Protein AF-A0A7H4P0Y0-F1 (afdb_monomer_lite)

Radius of gyration: 18.83 Å; chains: 1; bounding box: 55×32×46 Å

pLDDT: mean 75.59, std 12.34, range [47.34, 91.88]

Secondary structure (DSSP, 8-state):
-HHHH-TT--------GGGGGG-HHHHHHHHHHHHHHHHHHHHSTT----TTTTHHHHHHHHHHHHHHTTT-HHHHHHHHHHHHHHHHHHHHHHHHHHHHHHHHTT---SS--------SHHHHHHHHHHHH--

Organism: NCBI:txid2058152

Sequence (134 aa):
MQKQMGKDAELNIGMDCALALGDPATITVTVITIPLTMLCALILPGIMIFPIGVLMSIIYMTTMTVMASNGNVIRSIISTLLFSIVVMYLGGYVAPGATQFLHGAGVGLQGQGTDFVLTGPWEVLTYWLSTVFH

InterPro domains:
  IPR013853 Galactitol permease IIC component [PTHR37324] (2-133)

Structure (mmCIF, N/CA/C/O backbone):
data_AF-A0A7H4P0Y0-F1
#
_entry.id   AF-A0A7H4P0Y0-F1
#
loop_
_atom_site.group_PDB
_atom_site.id
_atom_site.type_symbol
_atom_site.label_atom_id
_atom_site.label_alt_id
_atom_site.label_comp_id
_atom_site.label_asym_id
_atom_site.label_entity_id
_atom_site.label_seq_id
_atom_site.pdbx_PDB_ins_code
_atom_site.Cartn_x
_atom_site.Cartn_y
_atom_site.Cartn_z
_atom_site.occupancy
_atom_site.B_iso_or_equiv
_atom_site.auth_seq_id
_atom_site.auth_comp_id
_atom_site.auth_asym_id
_atom_site.auth_atom_id
_atom_site.pdbx_PDB_model_num
ATOM 1 N N . MET A 1 1 ? -28.740 18.985 8.486 1.00 58.41 1 MET A N 1
ATOM 2 C CA . MET A 1 1 ? -29.201 17.702 7.909 1.00 58.41 1 MET A CA 1
ATOM 3 C C . MET A 1 1 ? -30.156 16.953 8.842 1.00 58.41 1 MET A C 1
ATOM 5 O O . MET A 1 1 ? -31.266 16.688 8.410 1.00 58.41 1 MET A O 1
ATOM 9 N N . GLN A 1 2 ? -29.851 16.755 10.135 1.00 55.78 2 GLN A N 1
ATOM 10 C CA . GLN A 1 2 ? -30.814 16.185 11.112 1.00 55.78 2 GLN A CA 1
ATOM 11 C C . GLN A 1 2 ? -32.172 16.914 11.181 1.00 55.78 2 GLN A C 1
ATOM 13 O O . GLN A 1 2 ? -33.213 16.286 11.333 1.00 55.78 2 GLN A O 1
ATOM 18 N N . LYS A 1 3 ? -32.187 18.241 10.995 1.00 62.12 3 LYS A N 1
ATOM 19 C CA . LYS A 1 3 ? -33.424 19.045 10.980 1.00 62.12 3 LYS A CA 1
ATOM 20 C C . LYS A 1 3 ? -34.356 18.744 9.788 1.00 62.12 3 LYS A C 1
ATOM 22 O O . LYS A 1 3 ? -35.509 19.145 9.832 1.00 62.12 3 LYS A O 1
ATOM 27 N N . GLN A 1 4 ? -33.859 18.077 8.740 1.00 70.50 4 GLN A N 1
ATOM 28 C CA . GLN A 1 4 ? -34.621 17.718 7.534 1.00 70.50 4 GLN A CA 1
ATOM 29 C C . GLN A 1 4 ? -34.962 16.219 7.444 1.00 70.50 4 GLN A C 1
ATOM 31 O O . GLN A 1 4 ? -35.894 15.876 6.730 1.00 70.50 4 GLN A O 1
ATOM 36 N N . MET A 1 5 ? -34.246 15.335 8.152 1.00 66.69 5 MET A N 1
ATOM 37 C CA . MET A 1 5 ? -34.380 13.872 8.001 1.00 66.69 5 MET A CA 1
ATOM 38 C C . MET A 1 5 ? -35.207 13.183 9.104 1.00 66.69 5 MET A C 1
ATOM 40 O O . MET A 1 5 ? -35.488 11.997 8.990 1.00 66.69 5 MET A O 1
ATOM 44 N N . GLY A 1 6 ? -35.659 13.915 10.131 1.00 66.12 6 GLY A N 1
ATOM 45 C CA . GLY A 1 6 ? -36.407 13.345 11.263 1.00 66.12 6 GLY A CA 1
ATOM 46 C C . GLY A 1 6 ? -35.486 12.801 12.364 1.00 66.12 6 GLY A C 1
ATOM 47 O O . GLY A 1 6 ? -34.325 12.490 12.115 1.00 66.12 6 GLY A O 1
ATOM 48 N N . LYS A 1 7 ? -35.982 12.750 13.609 1.00 65.25 7 LYS A N 1
ATOM 49 C CA . LYS A 1 7 ? -35.167 12.433 14.803 1.00 65.25 7 LYS A CA 1
ATOM 50 C C . LYS A 1 7 ? -34.659 10.984 14.852 1.00 65.25 7 LYS A C 1
ATOM 52 O O . LYS A 1 7 ? -33.665 10.749 15.527 1.00 65.25 7 LYS A O 1
ATOM 57 N N . ASP A 1 8 ? -35.289 10.077 14.106 1.00 73.19 8 ASP A N 1
ATOM 58 C CA . ASP A 1 8 ? -34.995 8.637 14.120 1.00 73.19 8 ASP A CA 1
ATOM 59 C C . ASP A 1 8 ? -34.266 8.145 12.853 1.00 73.19 8 ASP A C 1
ATOM 61 O O . ASP A 1 8 ? -34.144 6.944 12.631 1.00 73.19 8 ASP A O 1
ATOM 65 N N . ALA A 1 9 ? -33.795 9.050 11.986 1.00 71.06 9 ALA A N 1
ATOM 66 C CA . ALA A 1 9 ? -33.078 8.659 10.774 1.00 71.06 9 ALA A CA 1
ATOM 67 C C . ALA A 1 9 ? -31.595 8.372 11.064 1.00 71.06 9 ALA A C 1
ATOM 69 O O . ALA A 1 9 ? -30.835 9.277 11.420 1.00 71.06 9 ALA A O 1
ATOM 70 N N . GLU A 1 10 ? -31.172 7.124 10.850 1.00 69.94 10 GLU A N 1
ATOM 71 C CA . GLU A 1 10 ? -29.757 6.752 10.816 1.00 69.94 10 GLU A CA 1
ATOM 72 C C . GLU A 1 10 ? -29.091 7.355 9.573 1.00 69.94 10 GLU A C 1
ATOM 74 O O . GLU A 1 10 ? -29.413 7.023 8.430 1.00 69.94 10 GLU A O 1
ATOM 79 N N . LEU A 1 11 ? -28.172 8.294 9.800 1.00 71.56 11 LEU A N 1
ATOM 80 C CA . LEU A 1 11 ? -27.490 9.034 8.746 1.00 71.56 11 LEU A CA 1
ATOM 81 C C . LEU A 1 11 ? -26.092 8.457 8.513 1.00 71.56 11 LEU A C 1
ATOM 83 O O . LEU A 1 11 ? -25.142 8.821 9.201 1.00 71.56 11 LEU A O 1
ATOM 87 N N . ASN A 1 12 ? -25.968 7.611 7.493 1.00 78.88 12 ASN A N 1
ATOM 88 C CA . ASN A 1 12 ? -24.678 7.140 6.994 1.00 78.88 12 ASN A CA 1
ATOM 89 C C . ASN A 1 12 ? -24.222 8.043 5.842 1.00 78.88 12 ASN A C 1
ATOM 91 O O . ASN A 1 12 ? -24.770 7.985 4.742 1.00 78.88 12 ASN A O 1
ATOM 95 N N . ILE A 1 13 ? -23.237 8.906 6.101 1.00 79.31 13 ILE A N 1
ATOM 96 C CA . ILE A 1 13 ? -22.635 9.769 5.078 1.00 79.31 13 ILE A CA 1
ATOM 97 C C . ILE A 1 13 ? -21.428 9.038 4.499 1.00 7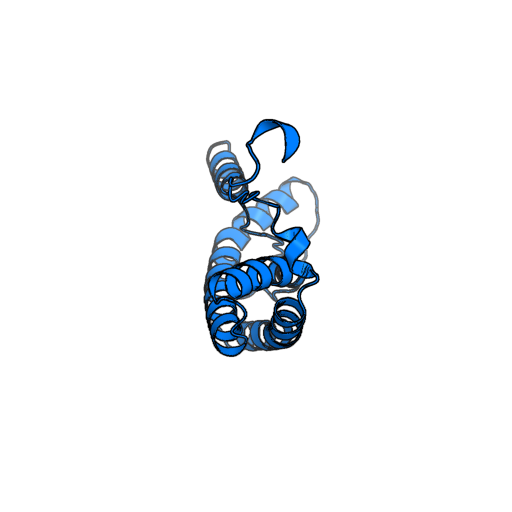9.31 13 ILE A C 1
ATOM 99 O O . ILE A 1 13 ? -20.461 8.775 5.211 1.00 79.31 13 ILE A O 1
ATOM 103 N N . GLY A 1 14 ? -21.476 8.730 3.203 1.00 77.38 14 GLY A N 1
ATOM 104 C CA . GLY A 1 14 ? -20.290 8.292 2.472 1.00 77.38 14 GLY A CA 1
ATOM 105 C C . GLY A 1 14 ? -19.280 9.436 2.418 1.00 77.38 14 GLY A C 1
ATOM 106 O O . GLY A 1 14 ? -19.563 10.479 1.833 1.00 77.38 14 GLY A O 1
ATOM 107 N N . MET A 1 15 ? -18.134 9.254 3.069 1.00 84.25 15 MET A N 1
ATOM 108 C CA . MET A 1 15 ? -17.055 10.238 3.161 1.00 84.25 15 MET A CA 1
ATOM 109 C C . MET A 1 15 ? -15.808 9.732 2.424 1.00 84.25 15 MET A C 1
ATOM 111 O O . MET A 1 15 ? -15.650 8.528 2.225 1.00 84.25 15 MET A O 1
ATOM 115 N N . ASP A 1 16 ? -14.931 10.655 2.017 1.00 86.25 16 ASP A N 1
ATOM 116 C CA . ASP A 1 16 ? -13.666 10.322 1.351 1.00 86.25 16 ASP A CA 1
ATOM 117 C C . ASP A 1 16 ? -12.744 9.495 2.267 1.00 86.25 16 ASP A C 1
ATOM 119 O O . ASP A 1 16 ? -12.684 9.720 3.482 1.00 86.25 16 ASP A O 1
ATOM 123 N N . CYS A 1 17 ? -12.009 8.542 1.688 1.00 79.69 17 CYS A N 1
ATOM 124 C CA . CYS A 1 17 ? -11.128 7.655 2.443 1.00 79.69 17 CYS A CA 1
ATOM 125 C C . CYS A 1 17 ? -9.960 8.396 3.112 1.00 79.69 17 CYS A C 1
ATOM 127 O O . CYS A 1 17 ? -9.442 7.909 4.115 1.00 79.69 17 CYS A O 1
ATOM 129 N N . ALA A 1 18 ? -9.601 9.599 2.651 1.00 82.06 18 ALA A N 1
ATOM 130 C CA . ALA A 1 18 ? -8.571 10.428 3.266 1.00 82.06 18 ALA A CA 1
ATOM 131 C C . ALA A 1 18 ? -8.859 10.757 4.741 1.00 82.06 18 ALA A C 1
ATOM 133 O O . ALA A 1 18 ? -7.941 11.017 5.512 1.00 82.06 18 ALA A O 1
ATOM 134 N N . LEU A 1 19 ? -10.118 10.701 5.177 1.00 85.19 19 LEU A N 1
ATOM 135 C CA . LEU A 1 19 ? -10.476 10.920 6.580 1.00 85.19 19 LEU A CA 1
ATOM 136 C C . LEU A 1 19 ? -10.068 9.757 7.490 1.00 85.19 19 LEU A C 1
ATOM 138 O O . LEU A 1 19 ? -9.791 9.966 8.668 1.00 85.19 19 LEU A O 1
ATOM 142 N N . ALA A 1 20 ? -9.985 8.544 6.944 1.00 83.88 20 ALA A N 1
ATOM 143 C CA . ALA A 1 20 ? -9.562 7.353 7.672 1.00 83.88 20 ALA A CA 1
ATOM 144 C C . ALA A 1 20 ? -8.027 7.197 7.736 1.00 83.88 20 ALA A C 1
ATOM 146 O O . ALA A 1 20 ? -7.535 6.313 8.440 1.00 83.88 20 ALA A O 1
ATOM 147 N N . LEU A 1 21 ? -7.261 8.082 7.079 1.00 86.06 21 LEU A N 1
ATOM 148 C CA . LEU A 1 21 ? -5.793 8.130 7.179 1.00 86.06 21 LEU A CA 1
ATOM 149 C C . LEU A 1 21 ? -5.306 8.390 8.609 1.00 86.06 21 LEU A C 1
ATOM 151 O O . LEU A 1 21 ? -4.230 7.934 8.985 1.00 86.06 21 LEU A O 1
ATOM 155 N N . GLY A 1 22 ? -6.088 9.132 9.399 1.00 84.56 22 GLY A N 1
ATOM 156 C CA . GLY A 1 22 ? -5.767 9.447 10.791 1.00 84.56 22 GLY A CA 1
ATOM 157 C C . GLY A 1 22 ? -6.077 8.321 11.780 1.00 84.56 22 GLY A C 1
ATOM 158 O O . GLY A 1 22 ? -5.751 8.454 12.959 1.00 84.56 22 GLY A O 1
ATOM 159 N N . ASP A 1 23 ? -6.715 7.233 11.336 1.00 88.62 23 ASP A N 1
ATOM 160 C CA . ASP A 1 23 ? -7.062 6.123 12.216 1.00 88.62 23 ASP A CA 1
ATOM 161 C C . ASP A 1 23 ? -5.796 5.391 12.720 1.00 88.62 23 ASP A C 1
ATOM 163 O O . ASP A 1 23 ? -4.926 5.028 11.917 1.00 88.62 23 ASP A O 1
ATOM 167 N N . PRO A 1 24 ? -5.665 5.131 14.036 1.00 88.81 24 PRO A N 1
ATOM 168 C CA . PRO A 1 24 ? -4.486 4.473 14.592 1.00 88.81 24 PRO A CA 1
ATOM 169 C C . PRO A 1 24 ? -4.197 3.093 13.992 1.00 88.81 24 PRO A C 1
ATOM 171 O O . PRO A 1 24 ? -3.024 2.730 13.847 1.00 88.81 24 PRO A O 1
ATOM 174 N N . ALA A 1 25 ? -5.226 2.317 13.624 1.00 88.94 25 ALA A N 1
ATOM 175 C CA . ALA A 1 25 ? -5.026 1.012 13.000 1.00 88.94 25 ALA A CA 1
ATOM 176 C C . ALA A 1 25 ? -4.471 1.179 11.580 1.00 88.94 25 ALA A C 1
ATOM 178 O O . ALA A 1 25 ? -3.507 0.498 11.225 1.00 88.94 25 ALA A O 1
ATOM 179 N N . THR A 1 26 ? -4.992 2.137 10.809 1.00 89.75 26 THR A N 1
ATOM 180 C CA . THR A 1 26 ? -4.470 2.494 9.478 1.00 89.75 26 THR A CA 1
ATOM 181 C C . THR A 1 26 ? -3.001 2.892 9.528 1.00 89.75 26 THR A C 1
ATOM 183 O O . THR A 1 26 ? -2.187 2.355 8.771 1.00 89.75 26 THR A O 1
ATOM 186 N N . ILE A 1 27 ? -2.627 3.784 10.448 1.00 91.12 27 ILE A N 1
ATOM 187 C CA . ILE A 1 27 ? -1.240 4.243 10.594 1.00 91.12 27 ILE A CA 1
ATOM 188 C C . ILE A 1 27 ? -0.330 3.064 10.952 1.00 91.12 27 ILE A C 1
ATOM 190 O O . ILE A 1 27 ? 0.710 2.866 10.322 1.00 91.12 27 ILE A O 1
ATOM 194 N N . THR A 1 28 ? -0.749 2.229 11.906 1.00 91.50 28 THR A N 1
ATOM 195 C CA . THR A 1 28 ? 0.029 1.065 12.357 1.00 91.50 28 THR A CA 1
ATOM 196 C C . THR A 1 28 ? 0.263 0.069 11.221 1.00 91.50 28 THR A C 1
ATOM 198 O O . THR A 1 28 ? 1.394 -0.356 10.985 1.00 91.50 28 THR A O 1
ATOM 201 N N . VAL A 1 29 ? -0.789 -0.275 10.474 1.00 91.88 29 VAL A N 1
ATOM 202 C CA . VAL A 1 29 ? -0.699 -1.190 9.328 1.00 91.88 29 VAL A CA 1
ATOM 203 C C . VAL A 1 29 ? 0.209 -0.610 8.247 1.00 91.88 29 VAL A C 1
ATOM 205 O O . VAL A 1 29 ? 1.040 -1.333 7.701 1.00 91.88 29 VAL A O 1
ATOM 208 N N . THR A 1 30 ? 0.106 0.688 7.965 1.00 90.31 30 THR A N 1
ATOM 209 C CA . THR A 1 30 ? 0.914 1.366 6.941 1.00 90.31 30 THR A CA 1
ATOM 210 C C . THR A 1 30 ? 2.400 1.329 7.268 1.00 90.31 30 THR A C 1
ATOM 212 O O . THR A 1 30 ? 3.197 0.898 6.435 1.00 90.31 30 THR A O 1
ATOM 215 N N . VAL A 1 31 ? 2.775 1.701 8.494 1.00 91.69 31 VAL A N 1
ATOM 216 C CA . VAL A 1 31 ? 4.178 1.710 8.937 1.00 91.69 31 VAL A CA 1
ATOM 217 C C . VAL A 1 31 ? 4.801 0.315 8.855 1.00 91.69 31 VAL A C 1
ATOM 219 O O . VAL A 1 31 ? 5.962 0.190 8.480 1.00 91.69 31 VAL A O 1
ATOM 222 N N . ILE A 1 32 ? 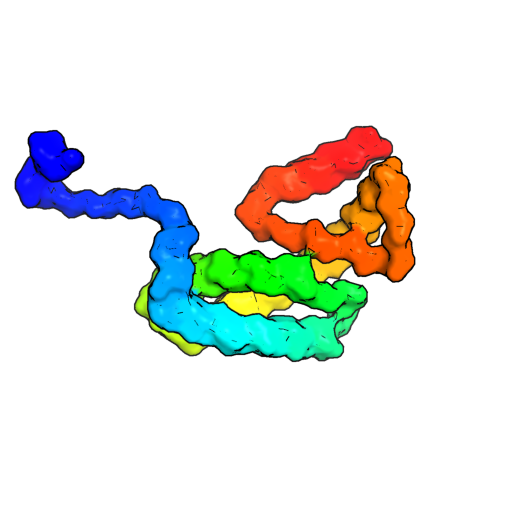4.033 -0.738 9.151 1.00 91.75 32 ILE A N 1
ATOM 223 C CA . ILE A 1 32 ? 4.503 -2.128 9.059 1.00 91.75 32 ILE A CA 1
ATOM 224 C C . ILE A 1 32 ? 4.565 -2.607 7.602 1.00 91.75 32 ILE A C 1
ATOM 226 O O . ILE A 1 32 ? 5.490 -3.319 7.213 1.00 91.75 32 ILE A O 1
ATOM 230 N N . THR A 1 33 ? 3.593 -2.223 6.776 1.00 89.94 33 THR A N 1
ATOM 231 C CA . THR A 1 33 ? 3.463 -2.748 5.410 1.00 89.94 33 THR A CA 1
ATOM 232 C C . THR A 1 33 ? 4.463 -2.123 4.440 1.00 89.94 33 THR A C 1
ATOM 234 O O . THR A 1 33 ? 4.891 -2.798 3.505 1.00 89.94 33 THR A O 1
ATOM 237 N N . ILE A 1 34 ? 4.895 -0.877 4.664 1.00 90.12 34 ILE A N 1
ATOM 238 C CA . ILE A 1 34 ? 5.930 -0.213 3.853 1.00 90.12 34 ILE A CA 1
ATOM 239 C C . ILE A 1 34 ? 7.225 -1.047 3.756 1.00 90.12 34 ILE A C 1
ATOM 241 O O . ILE A 1 34 ? 7.580 -1.451 2.644 1.00 90.12 34 ILE A O 1
ATOM 245 N N . PRO A 1 35 ? 7.925 -1.374 4.863 1.00 88.75 35 PRO A N 1
ATOM 246 C CA . PRO A 1 35 ? 9.167 -2.138 4.791 1.00 88.75 35 PRO A CA 1
ATOM 247 C C . PRO A 1 35 ? 8.939 -3.564 4.278 1.00 88.75 35 PRO A C 1
ATOM 249 O O . PRO A 1 35 ? 9.780 -4.088 3.552 1.00 88.75 35 PRO A O 1
ATOM 252 N N . LEU A 1 36 ? 7.792 -4.180 4.587 1.00 89.25 36 LEU A N 1
ATOM 253 C CA . LEU A 1 36 ? 7.442 -5.502 4.058 1.00 89.25 36 LEU A CA 1
ATOM 254 C C . LEU A 1 36 ? 7.286 -5.485 2.536 1.00 89.25 36 LEU A C 1
ATOM 256 O O . LEU A 1 36 ? 7.809 -6.365 1.859 1.00 89.25 36 LEU A O 1
ATOM 260 N N . THR A 1 37 ? 6.623 -4.468 1.988 1.00 87.06 37 THR A N 1
ATOM 261 C CA . THR A 1 37 ? 6.437 -4.321 0.539 1.00 87.06 37 THR A CA 1
ATOM 262 C C . THR A 1 37 ? 7.775 -4.082 -0.160 1.00 87.06 37 THR A C 1
ATOM 264 O O . THR A 1 37 ? 8.043 -4.677 -1.202 1.00 87.06 37 THR A O 1
ATOM 267 N N . MET A 1 38 ? 8.657 -3.278 0.442 1.00 86.50 38 MET A N 1
ATOM 268 C CA . MET A 1 38 ? 10.021 -3.085 -0.063 1.00 86.50 38 MET A CA 1
ATOM 269 C C . MET A 1 38 ? 10.832 -4.385 -0.048 1.00 86.50 38 MET A C 1
ATOM 271 O O . MET A 1 38 ? 11.568 -4.659 -0.990 1.00 86.50 38 MET A O 1
ATOM 275 N N . LEU A 1 39 ? 10.684 -5.209 0.990 1.00 87.19 39 LEU A N 1
ATOM 276 C CA . LEU A 1 39 ? 11.344 -6.510 1.070 1.00 87.19 39 LEU A CA 1
ATOM 277 C C . LEU A 1 39 ? 10.791 -7.468 0.004 1.00 87.19 39 LEU A C 1
ATOM 279 O O . LEU A 1 39 ? 11.565 -8.117 -0.699 1.00 87.19 39 LEU A O 1
ATOM 283 N N . CYS A 1 40 ? 9.469 -7.499 -0.190 1.00 83.56 40 CYS A N 1
ATOM 284 C CA . CYS A 1 40 ? 8.837 -8.257 -1.269 1.00 83.56 40 CYS A CA 1
ATOM 285 C C . CYS A 1 40 ? 9.360 -7.838 -2.650 1.00 83.56 40 CYS A C 1
ATOM 287 O O . CYS A 1 40 ? 9.611 -8.710 -3.477 1.00 83.56 40 CYS A O 1
ATOM 289 N N . ALA A 1 41 ? 9.604 -6.543 -2.878 1.00 80.69 41 ALA A N 1
ATOM 290 C CA . ALA A 1 41 ? 10.186 -6.030 -4.121 1.00 80.69 41 ALA A CA 1
ATOM 291 C C . ALA A 1 41 ? 11.502 -6.703 -4.512 1.00 80.69 41 ALA A C 1
ATOM 293 O O . ALA A 1 41 ? 11.740 -6.959 -5.685 1.00 80.69 41 ALA A O 1
ATOM 294 N N . LEU A 1 42 ? 12.356 -6.964 -3.521 1.00 81.31 42 LEU A N 1
ATOM 295 C CA . LEU A 1 42 ? 13.688 -7.523 -3.734 1.00 81.31 42 LEU A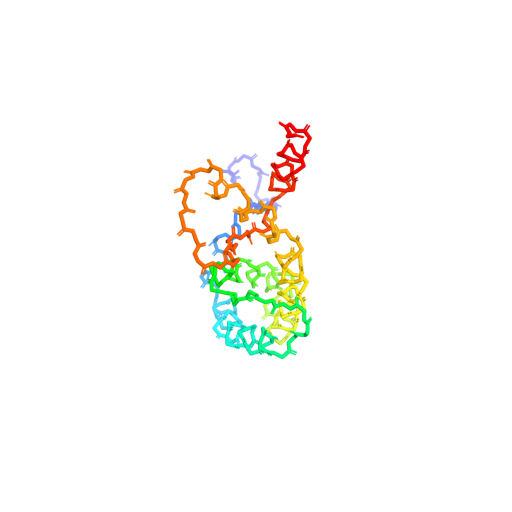 CA 1
ATOM 296 C C . LEU A 1 42 ? 13.651 -9.027 -4.019 1.00 81.31 42 LEU A C 1
ATOM 298 O O . LEU A 1 42 ? 14.558 -9.551 -4.659 1.00 81.31 42 LEU A O 1
ATOM 302 N N . ILE A 1 43 ? 12.629 -9.723 -3.517 1.00 82.38 43 ILE A N 1
ATOM 303 C CA . ILE A 1 43 ? 12.497 -11.181 -3.638 1.00 82.38 43 ILE A CA 1
ATOM 304 C C . ILE A 1 43 ? 11.681 -11.569 -4.879 1.00 82.38 43 ILE A C 1
ATOM 306 O O . ILE A 1 43 ? 11.896 -12.642 -5.445 1.00 82.38 43 ILE A O 1
ATOM 310 N N . LEU A 1 44 ? 10.730 -10.730 -5.298 1.00 79.56 44 LEU A N 1
ATOM 311 C CA . LEU A 1 44 ? 9.801 -11.060 -6.376 1.00 79.56 44 LEU A CA 1
ATOM 312 C C . LEU A 1 44 ? 10.510 -11.166 -7.739 1.00 79.56 44 LEU A C 1
ATOM 314 O O . LEU A 1 44 ? 11.143 -10.209 -8.189 1.00 79.56 44 LEU A O 1
ATOM 318 N N . PRO A 1 45 ? 10.370 -12.300 -8.450 1.00 72.88 45 PRO A N 1
ATOM 319 C CA . PRO A 1 45 ? 10.975 -12.472 -9.762 1.00 72.88 45 PRO A CA 1
ATOM 320 C C . PRO A 1 45 ? 10.230 -11.649 -10.821 1.00 72.88 45 PRO A C 1
ATOM 322 O O . PRO A 1 45 ? 8.998 -11.642 -10.863 1.00 72.88 45 PRO A O 1
ATOM 325 N N . GLY A 1 46 ? 10.986 -11.004 -11.714 1.00 69.31 46 GLY A N 1
ATOM 326 C CA . GLY A 1 46 ? 10.454 -10.295 -12.885 1.00 69.31 46 GLY A CA 1
ATOM 327 C C . GLY A 1 46 ? 10.116 -8.817 -12.670 1.00 69.31 46 GLY A C 1
ATOM 328 O O . GLY A 1 46 ? 9.707 -8.157 -13.620 1.00 69.31 46 GLY A O 1
ATOM 329 N N . ILE A 1 47 ? 10.318 -8.276 -11.465 1.00 68.12 47 ILE A N 1
ATOM 330 C CA . ILE A 1 47 ? 10.068 -6.863 -11.159 1.00 68.12 47 ILE A CA 1
ATOM 331 C C . ILE A 1 47 ? 11.412 -6.131 -11.110 1.00 68.12 47 ILE A C 1
ATOM 333 O O . ILE A 1 47 ? 12.171 -6.264 -10.158 1.00 68.12 47 ILE A O 1
ATOM 337 N N . MET A 1 48 ? 11.724 -5.359 -12.154 1.00 65.06 48 MET A N 1
ATOM 338 C CA . MET A 1 48 ? 12.952 -4.545 -12.232 1.00 65.06 48 MET A CA 1
ATOM 339 C C . MET A 1 48 ? 12.753 -3.110 -11.718 1.00 65.06 48 MET A C 1
ATOM 341 O O . MET A 1 48 ? 13.597 -2.245 -11.941 1.00 65.06 48 MET A O 1
ATOM 345 N N . ILE A 1 49 ? 11.628 -2.848 -11.048 1.00 66.12 49 ILE A N 1
ATOM 346 C CA . ILE A 1 49 ? 11.265 -1.535 -10.516 1.00 66.12 49 ILE A CA 1
ATOM 347 C C . ILE A 1 49 ? 11.275 -1.589 -9.002 1.00 66.12 49 ILE A C 1
ATOM 349 O O . ILE A 1 49 ? 10.606 -2.414 -8.380 1.00 66.12 49 ILE A O 1
ATOM 353 N N . PHE A 1 50 ? 12.012 -0.659 -8.408 1.00 71.56 50 PHE A N 1
ATOM 354 C CA . PHE A 1 50 ? 11.998 -0.473 -6.972 1.00 71.56 50 PHE A CA 1
ATOM 355 C C . PHE A 1 50 ? 10.802 0.421 -6.587 1.00 71.56 50 PHE A C 1
ATOM 357 O O . PHE A 1 50 ? 10.653 1.503 -7.163 1.00 71.56 50 PHE A O 1
ATOM 364 N N . PRO A 1 51 ? 9.930 0.011 -5.646 1.00 71.44 51 PRO A N 1
ATOM 365 C CA . PRO A 1 51 ? 8.618 0.625 -5.430 1.00 71.44 51 PRO A CA 1
ATOM 366 C C . PRO A 1 51 ? 8.681 1.937 -4.628 1.00 71.44 51 PRO A C 1
ATOM 368 O O . PRO A 1 51 ? 7.920 2.110 -3.685 1.00 71.44 51 PRO A O 1
ATOM 371 N N . ILE A 1 52 ? 9.566 2.878 -4.982 1.00 72.75 52 ILE A N 1
ATOM 372 C CA . ILE A 1 52 ? 9.656 4.184 -4.303 1.00 72.75 52 ILE A CA 1
ATOM 373 C C . ILE A 1 52 ? 8.433 5.048 -4.626 1.00 72.75 52 ILE A C 1
ATOM 375 O O . ILE A 1 52 ? 7.852 5.633 -3.718 1.00 72.75 52 ILE A O 1
ATOM 379 N N . GLY A 1 53 ? 8.004 5.089 -5.891 1.00 68.62 53 GLY A N 1
ATOM 380 C CA . GLY A 1 53 ? 6.813 5.851 -6.299 1.00 68.62 53 GLY A CA 1
ATOM 381 C C . GLY A 1 53 ? 5.519 5.323 -5.667 1.00 68.62 53 GLY A C 1
ATOM 382 O O . GLY A 1 53 ? 4.659 6.070 -5.205 1.00 68.62 53 GLY A O 1
ATOM 383 N N . VAL A 1 54 ? 5.438 4.002 -5.483 1.00 69.25 54 VAL A N 1
ATOM 384 C CA . VAL A 1 54 ? 4.255 3.337 -4.917 1.00 69.25 54 VAL A CA 1
ATOM 385 C C . VAL A 1 54 ? 4.126 3.550 -3.397 1.00 69.25 54 VAL A C 1
ATOM 387 O O . VAL A 1 54 ? 3.031 3.387 -2.860 1.00 69.25 54 VAL A O 1
ATOM 390 N N . LEU A 1 55 ? 5.175 3.995 -2.687 1.00 76.00 55 LEU A N 1
ATOM 391 C CA . LEU A 1 55 ? 5.150 4.212 -1.226 1.00 76.00 55 LEU A CA 1
ATOM 392 C C . LEU A 1 55 ? 4.017 5.141 -0.771 1.00 76.00 55 LEU A C 1
ATOM 394 O O . LEU A 1 55 ? 3.349 4.849 0.220 1.00 76.00 55 LEU A O 1
ATOM 398 N N . MET A 1 56 ? 3.768 6.227 -1.510 1.00 74.06 56 MET A N 1
ATOM 399 C CA . MET A 1 56 ? 2.687 7.176 -1.202 1.00 74.06 56 MET A CA 1
ATOM 400 C C . MET A 1 56 ? 1.298 6.551 -1.386 1.00 74.06 56 MET A C 1
ATOM 402 O O . MET A 1 56 ? 0.351 6.894 -0.682 1.00 74.06 56 MET A O 1
ATOM 406 N N . SER A 1 57 ? 1.187 5.587 -2.297 1.00 80.25 57 SER A N 1
ATOM 407 C CA . SER A 1 57 ? -0.067 4.908 -2.632 1.00 80.25 57 SER A CA 1
ATOM 408 C C . SER A 1 57 ? -0.437 3.831 -1.620 1.00 80.25 57 SER A C 1
ATOM 410 O O . SER A 1 57 ? -1.621 3.590 -1.379 1.00 80.25 57 SER A O 1
ATOM 412 N N . ILE A 1 58 ? 0.566 3.218 -0.981 1.00 83.38 58 ILE A N 1
ATOM 413 C CA . ILE A 1 58 ? 0.358 2.196 0.053 1.00 83.38 58 ILE A CA 1
ATOM 414 C C . ILE A 1 58 ? -0.507 2.749 1.185 1.00 83.38 58 ILE A C 1
ATOM 416 O O . ILE A 1 58 ? -1.361 2.024 1.675 1.00 83.38 58 ILE A O 1
ATOM 420 N N . ILE A 1 59 ? -0.353 4.029 1.541 1.00 85.75 59 ILE A N 1
ATOM 421 C CA . ILE A 1 59 ? -1.107 4.683 2.621 1.00 85.75 59 ILE A CA 1
ATOM 422 C C . ILE A 1 59 ? -2.622 4.694 2.325 1.00 85.75 59 ILE A C 1
ATOM 424 O O . ILE A 1 59 ? -3.449 4.437 3.201 1.00 85.75 59 ILE A O 1
ATOM 428 N N . TYR A 1 60 ? -3.012 4.935 1.073 1.00 85.38 60 TYR A N 1
ATOM 429 C CA . TYR A 1 60 ? -4.420 4.892 0.667 1.00 85.38 60 TYR A CA 1
ATOM 430 C C . TYR A 1 60 ? -4.937 3.451 0.552 1.00 85.38 60 TYR A C 1
ATOM 432 O O . TYR A 1 60 ? -6.068 3.161 0.948 1.00 85.38 60 TYR A O 1
ATOM 440 N N . MET A 1 61 ? -4.102 2.522 0.077 1.00 84.94 61 MET A N 1
ATOM 441 C CA . MET A 1 61 ? -4.454 1.098 -0.001 1.00 84.94 61 MET A CA 1
ATOM 442 C C . MET A 1 61 ? -4.671 0.475 1.383 1.00 84.94 61 MET A C 1
ATOM 444 O O . MET A 1 61 ? -5.659 -0.232 1.596 1.00 84.94 61 MET A O 1
ATOM 448 N N . THR A 1 62 ? -3.796 0.754 2.349 1.00 88.25 62 THR A N 1
ATOM 449 C CA . THR A 1 62 ? -3.955 0.292 3.734 1.00 88.25 62 THR A CA 1
ATOM 450 C C . THR A 1 62 ? -5.212 0.861 4.365 1.00 88.25 62 THR A C 1
ATOM 452 O O . THR A 1 62 ? -5.948 0.116 5.001 1.00 88.25 62 THR A O 1
ATOM 455 N N . THR A 1 63 ? -5.524 2.135 4.130 1.00 88.81 63 THR A N 1
ATOM 456 C CA . THR A 1 63 ? -6.757 2.755 4.641 1.00 88.81 63 THR A CA 1
ATOM 457 C C . THR A 1 63 ? -8.006 1.985 4.199 1.00 88.81 63 THR A C 1
ATOM 459 O O . THR A 1 63 ? -8.874 1.661 5.013 1.00 88.81 63 THR A O 1
ATOM 462 N N . MET A 1 64 ? -8.072 1.608 2.919 1.00 86.88 64 MET A N 1
ATOM 463 C CA . MET A 1 64 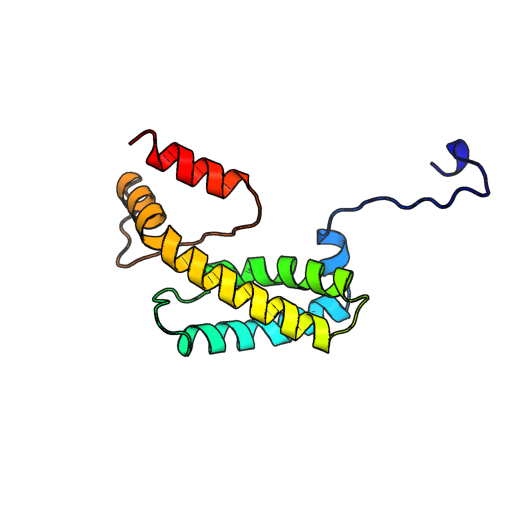? -9.195 0.841 2.375 1.00 86.88 64 MET A CA 1
ATOM 464 C C . MET A 1 64 ? -9.275 -0.577 2.954 1.00 86.88 64 MET A C 1
ATOM 466 O O . MET A 1 64 ? -10.360 -1.053 3.290 1.00 86.88 64 MET A O 1
ATOM 470 N N . THR A 1 65 ? -8.140 -1.265 3.108 1.00 87.75 65 THR A N 1
ATOM 471 C CA . THR A 1 65 ? -8.128 -2.632 3.662 1.00 87.75 65 THR A CA 1
ATOM 472 C C . THR A 1 65 ? -8.431 -2.668 5.159 1.00 87.75 65 THR A C 1
ATOM 474 O O . THR A 1 65 ? -9.083 -3.611 5.615 1.00 87.75 65 THR A O 1
ATOM 477 N N . VAL A 1 66 ? -8.018 -1.646 5.914 1.00 88.88 66 VAL A N 1
ATOM 478 C CA . VAL A 1 66 ? -8.317 -1.494 7.345 1.00 88.88 66 VAL A CA 1
ATOM 479 C C . VAL A 1 66 ? -9.794 -1.223 7.565 1.00 88.88 66 VAL A C 1
ATOM 481 O O . VAL A 1 66 ? -10.408 -1.883 8.409 1.00 88.88 66 VAL A O 1
ATOM 484 N N . MET A 1 67 ? -10.388 -0.346 6.752 1.00 86.06 67 MET A N 1
ATOM 485 C CA . MET A 1 67 ? -11.831 -0.116 6.755 1.00 86.06 67 MET A CA 1
ATOM 486 C C . MET A 1 67 ? -12.592 -1.415 6.442 1.00 86.06 67 MET A C 1
ATOM 488 O O . MET A 1 67 ? -13.479 -1.808 7.194 1.00 86.06 67 MET A O 1
ATOM 492 N N . ALA A 1 68 ? -12.195 -2.139 5.390 1.00 86.44 68 ALA A N 1
ATOM 493 C CA . ALA A 1 68 ? -12.826 -3.406 5.007 1.00 86.44 68 ALA A CA 1
ATOM 494 C C . ALA A 1 68 ? -12.648 -4.521 6.056 1.00 86.44 68 ALA A C 1
ATOM 496 O O . ALA A 1 68 ? -13.470 -5.434 6.160 1.00 86.44 68 ALA A O 1
ATOM 497 N N . SER A 1 69 ? -11.574 -4.460 6.844 1.00 86.56 69 SER A N 1
ATOM 498 C CA . SER A 1 69 ? -11.273 -5.425 7.903 1.00 86.56 69 SER A CA 1
ATOM 499 C C . SER A 1 69 ? -11.845 -5.025 9.266 1.00 86.56 69 SER A C 1
ATOM 501 O O . SER A 1 69 ? -11.530 -5.695 10.252 1.00 86.56 69 SER A O 1
ATOM 503 N N . ASN A 1 70 ? -12.660 -3.961 9.339 1.00 84.75 70 ASN A N 1
ATOM 504 C CA . ASN A 1 70 ? -13.201 -3.395 10.580 1.00 84.75 70 ASN A CA 1
ATOM 505 C C . ASN A 1 70 ? -12.113 -3.158 11.648 1.00 84.75 70 ASN A C 1
ATOM 507 O O . ASN A 1 70 ? -12.294 -3.498 12.816 1.00 84.75 70 ASN A O 1
ATOM 511 N N . GLY A 1 71 ? -10.945 -2.645 11.244 1.00 80.81 71 GLY A N 1
ATOM 512 C CA . GLY A 1 71 ? -9.839 -2.345 12.162 1.00 80.81 71 GLY A CA 1
ATOM 513 C C . GLY A 1 71 ? -8.941 -3.534 12.537 1.00 80.81 71 GLY A C 1
ATOM 514 O O . GLY A 1 71 ? -8.019 -3.378 13.336 1.00 80.81 71 GLY A O 1
ATOM 515 N N . ASN A 1 72 ? -9.144 -4.730 11.969 1.00 89.31 72 ASN A N 1
ATOM 516 C CA . ASN A 1 72 ? -8.248 -5.862 12.225 1.00 89.31 72 ASN A CA 1
ATOM 517 C C . ASN A 1 72 ? -6.888 -5.674 11.528 1.00 89.31 72 ASN A C 1
ATOM 519 O O . ASN A 1 72 ? -6.756 -5.875 10.317 1.00 89.31 72 ASN A O 1
ATOM 523 N N . VAL A 1 73 ? -5.865 -5.350 12.318 1.00 89.06 73 VAL A N 1
ATOM 524 C CA . VAL A 1 73 ? -4.498 -5.056 11.860 1.00 89.06 73 VAL A CA 1
ATOM 525 C C . VAL A 1 73 ? -3.877 -6.217 11.077 1.00 89.06 73 VAL A C 1
ATOM 527 O O . VAL A 1 73 ? -3.374 -6.009 9.977 1.00 89.06 73 VAL A O 1
ATOM 530 N N . ILE A 1 74 ? -3.949 -7.453 11.584 1.00 89.50 74 ILE A N 1
ATOM 531 C CA . ILE A 1 74 ? -3.288 -8.613 10.955 1.00 89.50 74 ILE A CA 1
ATOM 532 C C . ILE A 1 74 ? -3.898 -8.900 9.583 1.00 89.50 74 ILE A C 1
ATOM 534 O O . ILE A 1 74 ? -3.183 -9.062 8.593 1.00 89.50 74 ILE A O 1
ATOM 538 N N . ARG A 1 75 ? -5.234 -8.924 9.510 1.00 89.19 75 ARG A N 1
ATOM 539 C CA . ARG A 1 75 ? -5.950 -9.158 8.251 1.00 89.19 75 ARG A CA 1
ATOM 540 C C . ARG A 1 75 ? -5.645 -8.065 7.225 1.00 89.19 75 ARG A C 1
ATOM 542 O O . ARG A 1 75 ? -5.482 -8.369 6.043 1.00 89.19 75 ARG A O 1
ATOM 549 N N . SER A 1 76 ? -5.524 -6.823 7.683 1.00 90.12 76 SER A N 1
ATOM 550 C CA . SER A 1 76 ? -5.236 -5.667 6.830 1.00 90.12 76 SER A CA 1
ATOM 551 C C . SER A 1 76 ? -3.813 -5.688 6.283 1.00 90.12 76 SER A C 1
ATOM 553 O O . SER A 1 76 ? -3.629 -5.428 5.097 1.00 90.12 76 SER A O 1
ATOM 555 N N . ILE A 1 77 ? -2.819 -6.075 7.093 1.00 91.19 77 ILE A N 1
ATOM 556 C CA . ILE A 1 77 ? -1.427 -6.233 6.637 1.00 91.19 77 ILE A CA 1
ATOM 557 C C . ILE A 1 77 ? -1.360 -7.272 5.518 1.00 91.19 77 ILE A C 1
ATOM 559 O O . ILE A 1 77 ? -0.826 -6.986 4.452 1.00 91.19 77 ILE A O 1
ATOM 563 N N . ILE A 1 78 ? -1.942 -8.458 5.725 1.00 91.00 78 ILE A N 1
ATOM 564 C CA . ILE A 1 78 ? -1.910 -9.537 4.725 1.00 91.00 78 ILE A CA 1
ATOM 565 C C . ILE A 1 78 ? -2.623 -9.102 3.440 1.00 91.00 78 ILE A C 1
ATOM 567 O O . ILE A 1 78 ? -2.097 -9.291 2.346 1.00 91.00 78 ILE A O 1
ATOM 571 N N . SER A 1 79 ? -3.802 -8.489 3.570 1.00 89.25 79 SER A N 1
ATOM 572 C CA . SER A 1 79 ? -4.589 -8.035 2.418 1.00 89.25 79 SER A CA 1
ATOM 573 C C . SER A 1 79 ? -3.857 -6.949 1.630 1.00 89.25 79 SER A C 1
ATOM 575 O O . SER A 1 79 ? -3.802 -7.017 0.405 1.00 89.25 79 SER A O 1
ATOM 577 N N . THR A 1 80 ? -3.248 -5.983 2.324 1.00 88.81 80 THR A N 1
ATOM 578 C CA . THR A 1 80 ? -2.460 -4.925 1.680 1.00 88.81 80 THR A CA 1
ATOM 579 C C . THR A 1 80 ? -1.224 -5.504 1.012 1.00 88.81 80 THR A C 1
ATOM 581 O O . THR A 1 80 ? -0.949 -5.160 -0.127 1.00 88.81 80 THR A O 1
ATOM 584 N N . LEU A 1 81 ? -0.502 -6.415 1.668 1.00 88.62 81 LEU A N 1
ATOM 585 C CA . LEU A 1 81 ? 0.696 -7.028 1.099 1.00 88.62 81 LEU A CA 1
ATOM 586 C C . LEU A 1 81 ? 0.376 -7.761 -0.211 1.00 88.62 81 LEU A C 1
ATOM 588 O O . LEU A 1 81 ? 1.057 -7.560 -1.212 1.00 88.62 81 LEU A O 1
ATOM 592 N N . LEU A 1 82 ? -0.690 -8.566 -0.224 1.00 87.88 82 LEU A N 1
ATOM 593 C CA . LEU A 1 82 ? -1.155 -9.250 -1.432 1.00 87.88 82 LEU A CA 1
ATOM 594 C C . LEU A 1 82 ? -1.529 -8.258 -2.535 1.00 87.88 82 LEU A C 1
ATOM 596 O O . LEU A 1 82 ? -1.170 -8.459 -3.694 1.00 87.88 82 LEU A O 1
ATOM 600 N N . PHE A 1 83 ? -2.213 -7.174 -2.175 1.00 86.62 83 PHE A N 1
ATOM 601 C CA . PHE A 1 83 ? -2.597 -6.140 -3.125 1.00 86.62 83 PHE A CA 1
ATOM 60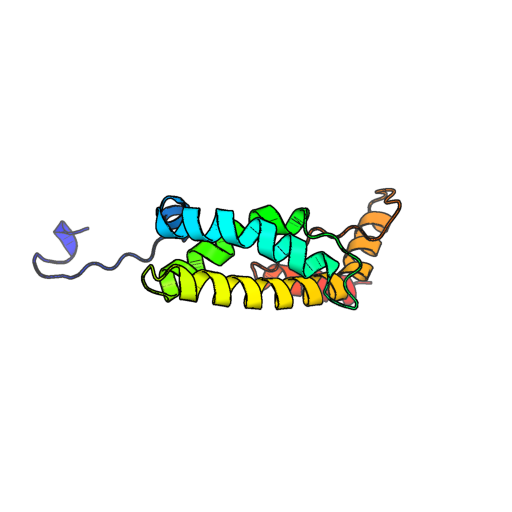2 C C . PHE A 1 83 ? -1.375 -5.410 -3.703 1.00 86.62 83 PHE A C 1
ATOM 604 O O . PHE A 1 83 ? -1.277 -5.252 -4.919 1.00 86.62 83 PHE A O 1
ATOM 611 N N . SER A 1 84 ? -0.392 -5.072 -2.867 1.00 85.62 84 SER A N 1
ATOM 612 C CA . SER A 1 84 ? 0.879 -4.484 -3.292 1.00 85.62 84 SER A CA 1
ATOM 613 C C . SER A 1 84 ? 1.625 -5.378 -4.284 1.00 85.62 84 SER A C 1
ATOM 615 O O . SER A 1 84 ? 2.133 -4.875 -5.280 1.00 85.62 84 SER A O 1
ATOM 617 N N . ILE A 1 85 ? 1.653 -6.701 -4.077 1.00 85.12 85 ILE A N 1
ATOM 618 C CA . ILE A 1 85 ? 2.297 -7.642 -5.015 1.00 85.12 85 ILE A CA 1
ATOM 619 C C . ILE A 1 85 ? 1.657 -7.547 -6.406 1.00 85.12 85 ILE A C 1
ATOM 621 O O . ILE A 1 85 ? 2.364 -7.452 -7.410 1.00 85.12 85 ILE A O 1
ATOM 625 N N . VAL A 1 86 ? 0.323 -7.536 -6.473 1.00 84.75 86 VAL A N 1
ATOM 626 C CA . VAL A 1 86 ? -0.411 -7.410 -7.742 1.00 84.75 86 VAL A CA 1
ATOM 627 C C . VAL A 1 86 ? -0.085 -6.083 -8.427 1.00 84.75 86 VAL A C 1
ATOM 629 O O . VAL A 1 86 ? 0.220 -6.061 -9.619 1.00 84.75 86 VAL A O 1
ATOM 632 N N . VAL A 1 87 ? -0.090 -4.983 -7.672 1.00 81.50 87 VAL A N 1
ATOM 633 C CA . VAL A 1 87 ? 0.213 -3.640 -8.186 1.00 81.50 87 VAL A CA 1
ATOM 634 C C . VAL A 1 87 ? 1.632 -3.563 -8.736 1.00 81.50 87 VAL A C 1
ATOM 636 O O . VAL A 1 87 ? 1.841 -2.971 -9.789 1.00 81.50 87 VAL A O 1
ATOM 639 N N . MET A 1 88 ? 2.606 -4.194 -8.082 1.00 80.88 88 MET A N 1
ATOM 640 C CA . MET A 1 88 ? 3.993 -4.179 -8.547 1.00 80.88 88 MET A CA 1
ATOM 641 C C . MET A 1 88 ? 4.185 -4.958 -9.854 1.00 80.88 88 MET A C 1
ATOM 643 O O . MET A 1 88 ? 4.915 -4.496 -10.731 1.00 80.88 88 MET A O 1
ATOM 647 N N . TYR A 1 89 ? 3.501 -6.093 -10.031 1.00 81.25 89 TYR A N 1
ATOM 648 C CA . TYR A 1 89 ? 3.517 -6.817 -11.306 1.00 81.25 89 TYR A CA 1
ATOM 649 C C . TYR A 1 89 ? 2.852 -6.025 -12.434 1.00 81.25 89 TYR A C 1
ATOM 651 O O . TYR A 1 89 ? 3.382 -5.969 -13.544 1.00 81.25 89 TYR A O 1
ATOM 659 N N . LEU A 1 90 ? 1.721 -5.376 -12.151 1.00 78.12 90 LEU A N 1
ATOM 660 C CA . LEU A 1 90 ? 1.049 -4.513 -13.123 1.00 78.12 90 LEU A CA 1
ATOM 661 C C . LEU A 1 90 ? 1.898 -3.285 -13.469 1.00 78.12 90 LEU A C 1
ATOM 663 O O . LEU A 1 90 ? 2.014 -2.940 -14.642 1.00 78.12 90 LEU A O 1
ATOM 667 N N . GLY A 1 91 ? 2.551 -2.673 -12.481 1.00 75.19 91 GLY A N 1
ATOM 668 C CA . GLY A 1 91 ? 3.503 -1.584 -12.692 1.00 75.19 91 GLY A CA 1
ATOM 669 C C . GLY A 1 91 ? 4.654 -2.011 -13.601 1.00 75.19 91 GLY A C 1
ATOM 670 O O . GLY A 1 91 ? 4.954 -1.316 -14.565 1.00 75.19 91 GLY A O 1
ATOM 671 N N . GLY A 1 92 ? 5.222 -3.201 -13.373 1.00 75.31 92 GLY A N 1
ATOM 672 C CA . GLY A 1 92 ? 6.230 -3.799 -14.253 1.00 75.31 92 GLY A CA 1
ATOM 673 C C . GLY A 1 92 ? 5.750 -4.024 -15.690 1.00 75.31 92 GLY A C 1
ATOM 674 O O . GLY A 1 92 ? 6.515 -3.824 -16.629 1.00 75.31 92 GLY A O 1
ATOM 675 N N . TYR A 1 93 ? 4.481 -4.386 -15.881 1.00 76.88 93 TYR A N 1
ATOM 676 C CA . TYR A 1 93 ? 3.890 -4.554 -17.211 1.00 76.88 93 TYR A CA 1
ATOM 677 C C . TYR A 1 93 ? 3.680 -3.219 -17.943 1.00 76.88 93 TYR A C 1
ATOM 679 O O . TYR A 1 93 ? 3.985 -3.105 -19.128 1.00 76.88 93 TYR A O 1
ATOM 687 N N . VAL A 1 94 ? 3.202 -2.192 -17.236 1.00 74.75 94 VAL A N 1
ATOM 688 C CA . VAL A 1 94 ? 2.986 -0.840 -17.789 1.00 74.75 94 VAL A CA 1
ATOM 689 C C . VAL A 1 94 ? 4.316 -0.094 -17.986 1.00 74.75 94 VAL A C 1
ATOM 691 O O . VAL A 1 94 ? 4.388 0.891 -18.729 1.00 74.75 94 VAL A O 1
ATOM 694 N N . ALA A 1 95 ? 5.396 -0.597 -17.380 1.00 73.12 95 ALA A N 1
ATOM 695 C CA . ALA A 1 95 ? 6.664 0.099 -17.280 1.00 73.12 95 ALA A CA 1
ATOM 696 C C . ALA A 1 95 ? 7.286 0.597 -18.597 1.00 73.12 95 ALA A C 1
ATOM 698 O O . ALA A 1 95 ? 7.676 1.772 -18.697 1.00 73.12 95 ALA A O 1
ATOM 699 N N . PRO A 1 96 ? 7.365 -0.255 -19.635 1.00 72.44 96 PRO A N 1
ATOM 700 C CA . PRO A 1 96 ? 7.962 0.126 -20.907 1.00 72.44 96 PRO A CA 1
ATOM 701 C C . PRO A 1 96 ? 7.168 1.233 -21.606 1.00 72.44 96 PRO A C 1
ATOM 703 O O . PRO A 1 96 ? 7.766 2.124 -22.206 1.00 72.44 96 PRO A O 1
ATOM 706 N N . GLY A 1 97 ? 5.836 1.213 -21.484 1.00 71.38 97 GLY A N 1
ATOM 707 C CA . GLY A 1 97 ? 4.961 2.212 -22.092 1.00 71.38 97 GLY A CA 1
ATOM 708 C C . GLY A 1 97 ? 5.142 3.591 -21.465 1.00 71.38 97 GLY A C 1
ATOM 709 O O . GLY A 1 97 ? 5.377 4.563 -22.178 1.00 71.38 97 GLY A O 1
ATOM 710 N N . ALA A 1 98 ? 5.123 3.693 -20.132 1.00 70.38 98 ALA A N 1
ATOM 711 C CA . ALA A 1 98 ? 5.325 4.988 -19.474 1.00 70.38 98 ALA A CA 1
ATOM 712 C C . ALA A 1 98 ? 6.735 5.557 -19.731 1.00 70.38 98 ALA A C 1
ATOM 714 O O . ALA A 1 98 ? 6.888 6.760 -19.945 1.00 70.38 98 ALA A O 1
ATOM 715 N N . THR A 1 99 ? 7.755 4.693 -19.806 1.00 71.31 99 THR A N 1
ATOM 716 C CA . THR A 1 99 ? 9.125 5.112 -20.147 1.00 71.31 99 THR A CA 1
ATOM 717 C C . THR A 1 99 ? 9.201 5.696 -21.568 1.00 71.31 99 THR A C 1
ATOM 719 O O . THR A 1 99 ? 9.876 6.702 -21.787 1.00 71.31 99 THR A O 1
ATOM 722 N N . GLN A 1 100 ? 8.471 5.125 -22.536 1.00 71.44 100 GLN A N 1
ATOM 723 C CA . GLN A 1 100 ? 8.393 5.664 -23.901 1.00 71.44 100 GLN A CA 1
ATOM 724 C C . GLN A 1 100 ? 7.743 7.054 -23.949 1.00 71.44 100 GLN A C 1
ATOM 726 O O . GLN A 1 100 ? 8.255 7.930 -24.646 1.00 71.44 100 GLN A O 1
ATOM 731 N N . PHE A 1 101 ? 6.682 7.298 -23.169 1.00 71.50 101 PHE A N 1
ATOM 732 C CA . PHE A 1 101 ? 6.075 8.634 -23.068 1.00 71.50 101 PHE A CA 1
ATOM 733 C C . PHE A 1 101 ? 7.045 9.674 -22.513 1.00 71.50 101 PHE A C 1
ATOM 735 O O . PHE A 1 101 ? 7.131 10.783 -23.039 1.00 71.50 101 PHE A O 1
ATOM 742 N N . LEU A 1 102 ? 7.811 9.311 -21.484 1.00 70.38 102 LEU A N 1
ATOM 743 C CA . LEU A 1 102 ? 8.790 10.207 -20.868 1.00 70.38 102 LEU A CA 1
ATOM 744 C C . LEU A 1 102 ? 9.936 10.547 -21.831 1.00 70.38 102 LEU A C 1
ATOM 746 O O . LEU A 1 102 ? 10.337 11.708 -21.915 1.00 70.38 102 LEU A O 1
ATOM 750 N N . HIS A 1 103 ? 10.395 9.582 -22.634 1.00 71.19 103 HIS A N 1
ATOM 751 C CA . HIS A 1 103 ? 11.336 9.854 -23.723 1.00 71.19 103 HIS A CA 1
ATOM 752 C C . HIS A 1 103 ? 10.742 10.764 -24.808 1.00 71.19 103 HIS A C 1
ATOM 754 O O . HIS A 1 103 ? 11.422 11.688 -25.253 1.00 71.19 103 HIS A O 1
ATOM 760 N N . GLY A 1 104 ? 9.480 10.563 -25.200 1.00 71.94 104 GLY A N 1
ATOM 761 C CA . GLY A 1 104 ? 8.781 11.444 -26.147 1.00 71.94 104 GLY A CA 1
ATOM 762 C C . GLY A 1 104 ? 8.616 12.881 -25.636 1.00 71.94 104 GLY A C 1
ATOM 763 O O . GLY A 1 104 ? 8.693 13.828 -26.413 1.00 71.94 104 GLY A O 1
ATOM 764 N N . ALA A 1 105 ? 8.473 13.056 -24.320 1.00 72.69 105 ALA A N 1
ATOM 765 C CA . ALA A 1 105 ? 8.426 14.357 -23.653 1.00 72.69 105 ALA A CA 1
ATOM 766 C C . ALA A 1 105 ? 9.814 15.006 -23.442 1.00 72.69 105 ALA A C 1
ATOM 768 O O . ALA A 1 105 ? 9.902 16.096 -22.878 1.00 72.69 105 ALA A O 1
ATOM 769 N N . GLY A 1 106 ? 10.901 14.360 -23.887 1.00 68.44 106 GLY A N 1
ATOM 770 C CA . GLY A 1 106 ? 12.269 14.877 -23.780 1.00 68.44 106 GLY A CA 1
ATOM 771 C C . GLY A 1 106 ? 12.926 14.673 -22.411 1.00 68.44 106 GLY A C 1
ATOM 772 O O . GLY A 1 106 ? 13.963 15.277 -22.131 1.00 68.44 106 GLY A O 1
ATOM 773 N N . VAL A 1 107 ? 12.354 13.829 -21.548 1.00 64.81 107 VAL A N 1
ATOM 774 C CA . VAL A 1 107 ? 12.903 13.530 -20.222 1.00 64.81 107 VAL A CA 1
ATOM 775 C C . VAL A 1 107 ? 13.947 12.419 -20.364 1.00 64.81 107 VAL A C 1
ATOM 777 O O . VAL A 1 107 ? 13.611 11.260 -20.594 1.00 64.81 107 VAL A O 1
ATOM 780 N N . GLY A 1 108 ? 15.233 12.767 -20.269 1.00 56.94 108 GLY A N 1
ATOM 781 C CA . GLY A 1 108 ? 16.344 11.819 -20.398 1.00 56.94 108 GLY A CA 1
ATOM 782 C C . GLY A 1 108 ? 16.485 10.914 -19.173 1.00 56.94 108 GLY A C 1
ATOM 783 O O . GLY A 1 108 ? 17.256 11.220 -18.265 1.00 56.94 108 GLY A O 1
ATOM 784 N N . LEU A 1 109 ? 15.751 9.803 -19.142 1.00 58.62 109 LEU A N 1
ATOM 785 C CA . LEU A 1 109 ? 15.842 8.806 -18.076 1.00 58.62 109 LEU A CA 1
ATOM 786 C C . LEU A 1 109 ? 16.906 7.754 -18.408 1.00 58.62 109 LEU A C 1
ATOM 788 O O . LEU A 1 109 ? 16.818 7.042 -19.404 1.00 58.62 109 LEU A O 1
ATOM 792 N N . GLN A 1 110 ? 17.913 7.612 -17.544 1.00 48.94 110 GLN A N 1
ATOM 793 C CA . GLN A 1 110 ? 18.846 6.481 -17.585 1.00 48.94 110 GLN A CA 1
ATOM 794 C C . GLN A 1 110 ? 18.249 5.301 -16.796 1.00 48.94 110 GLN A C 1
ATOM 796 O O . GLN A 1 110 ? 18.643 5.039 -15.664 1.00 48.94 110 GLN A O 1
ATOM 801 N N . GLY A 1 111 ? 17.252 4.617 -17.373 1.00 56.25 111 GLY A N 1
ATOM 802 C CA . GLY A 1 111 ? 16.614 3.425 -16.789 1.00 56.25 111 GLY A CA 1
ATOM 803 C C . GLY A 1 111 ? 15.119 3.302 -17.107 1.00 56.25 111 GLY A C 1
ATOM 804 O O . GLY A 1 111 ? 14.537 4.200 -17.709 1.00 56.25 111 GLY A O 1
ATOM 805 N N . GLN A 1 112 ? 14.484 2.196 -16.696 1.00 49.16 112 GLN A N 1
ATOM 806 C CA . GLN A 1 112 ? 13.017 2.118 -16.671 1.00 49.16 112 GLN A CA 1
ATOM 807 C C . GLN A 1 112 ? 12.514 2.819 -15.410 1.00 49.16 112 GLN A C 1
ATOM 809 O O . GLN A 1 112 ? 12.760 2.362 -14.295 1.00 49.16 112 GLN A O 1
ATOM 814 N N . GLY A 1 113 ? 11.858 3.960 -15.597 1.00 48.59 113 GLY A N 1
ATOM 815 C CA . GLY A 1 113 ? 11.300 4.765 -14.522 1.00 48.59 113 GLY A CA 1
ATOM 816 C C . GLY A 1 113 ? 9.802 4.862 -14.705 1.00 48.59 113 GLY A C 1
ATOM 817 O O . GLY A 1 113 ? 9.342 5.496 -15.650 1.00 48.59 113 GLY A O 1
ATOM 818 N N . THR A 1 114 ? 9.049 4.244 -13.801 1.00 52.03 114 THR A N 1
ATOM 819 C CA . THR A 1 114 ? 7.594 4.359 -13.780 1.00 52.03 114 THR A CA 1
ATOM 820 C C . THR A 1 114 ? 7.109 4.699 -12.401 1.00 52.03 114 THR A C 1
ATOM 822 O O . THR A 1 114 ? 7.261 3.905 -11.472 1.00 52.03 114 THR A O 1
ATOM 825 N N . ASP A 1 115 ? 6.496 5.868 -12.300 1.00 51.09 115 ASP A N 1
ATOM 826 C CA . ASP A 1 115 ? 5.568 6.163 -11.231 1.00 51.09 115 ASP A CA 1
ATOM 827 C C . ASP A 1 115 ? 4.170 5.959 -11.813 1.00 51.09 115 ASP A C 1
ATOM 829 O O . ASP A 1 115 ? 3.762 6.666 -12.735 1.00 51.09 115 ASP A O 1
ATOM 833 N N . PHE A 1 116 ? 3.498 4.896 -11.385 1.00 51.62 116 PHE A N 1
ATOM 834 C CA . PHE A 1 116 ? 2.153 4.585 -11.846 1.00 51.62 116 PHE A CA 1
ATOM 835 C C . PHE A 1 116 ? 1.337 4.138 -10.647 1.00 51.62 116 PHE A C 1
ATOM 837 O O . PHE A 1 116 ? 1.661 3.153 -9.976 1.00 51.62 116 PHE A O 1
ATOM 844 N N . VAL A 1 117 ? 0.299 4.906 -10.356 1.00 50.09 117 VAL A N 1
ATOM 845 C CA . VAL A 1 117 ? -0.520 4.756 -9.167 1.00 50.09 117 VAL A CA 1
ATOM 846 C C . VAL A 1 117 ? -1.898 4.344 -9.650 1.00 50.09 117 VAL A C 1
ATOM 848 O O . VAL A 1 117 ? -2.781 5.183 -9.772 1.00 50.09 117 VAL A O 1
ATOM 851 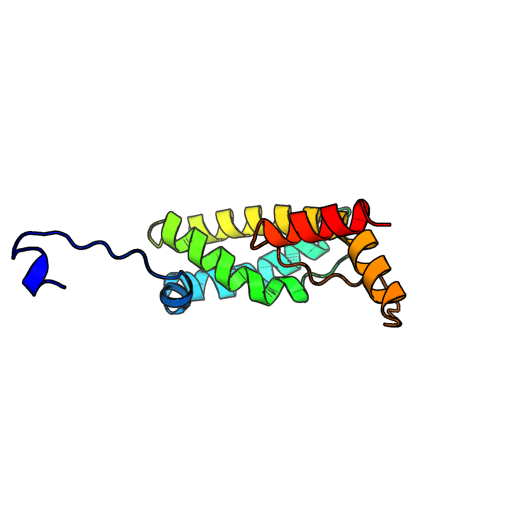N N . LEU A 1 118 ? -2.077 3.035 -9.897 1.00 49.72 118 LEU A N 1
ATOM 852 C CA . LEU A 1 118 ? -3.337 2.386 -10.307 1.00 49.72 118 LEU A CA 1
ATOM 853 C C . LEU A 1 118 ? -4.458 2.602 -9.274 1.00 49.72 118 LEU A C 1
ATOM 855 O O . LEU A 1 118 ? -4.879 1.693 -8.562 1.00 49.72 118 LEU A O 1
ATOM 859 N N . THR A 1 119 ? -4.940 3.830 -9.182 1.00 51.59 119 THR A N 1
ATOM 860 C CA . THR A 1 119 ? -5.958 4.286 -8.235 1.00 51.59 119 THR A CA 1
ATOM 861 C C . THR A 1 119 ? -7.253 4.645 -8.942 1.00 51.59 119 THR A C 1
ATOM 863 O O . THR A 1 119 ? -8.277 4.809 -8.283 1.00 51.59 119 THR A O 1
ATOM 866 N N . GLY A 1 120 ? -7.263 4.678 -10.281 1.00 55.53 120 GLY A N 1
ATOM 867 C CA . GLY A 1 120 ? -8.474 4.938 -11.043 1.00 55.53 120 GLY A CA 1
ATOM 868 C C . GLY A 1 120 ? -8.493 4.313 -12.440 1.00 55.53 120 GLY A C 1
ATOM 869 O O . GLY A 1 120 ? -7.447 4.146 -13.070 1.00 55.53 120 GLY A O 1
ATOM 870 N N . PRO A 1 121 ? -9.697 4.025 -12.976 1.00 58.31 121 PRO A N 1
ATOM 871 C CA . PRO A 1 121 ? -9.882 3.539 -14.348 1.00 58.31 121 PRO A CA 1
ATOM 872 C C . PRO A 1 121 ? -9.371 4.532 -15.403 1.00 58.31 121 PRO A C 1
ATOM 874 O O . PRO A 1 121 ? -9.090 4.148 -16.536 1.00 58.31 121 PRO A O 1
ATOM 877 N N . TRP A 1 122 ? -9.217 5.801 -15.019 1.00 56.16 122 TRP A N 1
ATOM 878 C CA . TRP A 1 122 ? -8.679 6.858 -15.864 1.00 56.16 122 TRP A CA 1
ATOM 879 C C . TRP A 1 122 ? -7.242 6.585 -16.319 1.00 56.16 122 TRP A C 1
ATOM 881 O O . TRP A 1 122 ? -6.911 6.908 -17.450 1.00 56.16 122 TRP A O 1
ATOM 891 N N . GLU A 1 123 ? -6.408 5.934 -15.506 1.00 62.34 123 GLU A N 1
ATOM 892 C CA . GLU A 1 123 ? -5.014 5.676 -15.891 1.00 62.34 123 GLU A CA 1
ATOM 893 C C . GLU A 1 123 ? -4.877 4.518 -16.889 1.00 62.34 123 GLU A C 1
ATOM 895 O O . GLU A 1 123 ? -4.038 4.537 -17.788 1.00 62.34 123 GLU A O 1
ATOM 900 N N . VAL A 1 124 ? -5.757 3.517 -16.785 1.00 62.69 124 VAL A N 1
ATOM 901 C CA . VAL A 1 124 ? -5.873 2.461 -17.802 1.00 62.69 124 VAL A CA 1
ATOM 902 C C . VAL A 1 124 ? -6.403 3.054 -19.102 1.00 62.69 124 VAL A C 1
ATOM 904 O O . VAL A 1 124 ? -5.920 2.697 -20.171 1.00 62.69 124 VAL A O 1
ATOM 907 N N . LEU A 1 125 ? -7.360 3.984 -19.017 1.00 67.44 125 LEU A N 1
ATOM 908 C CA . LEU A 1 125 ? -7.885 4.701 -20.173 1.00 67.44 125 LEU A CA 1
ATOM 909 C C . LEU A 1 125 ? -6.810 5.569 -20.836 1.00 67.44 125 LEU A C 1
ATOM 911 O O . LEU A 1 125 ? -6.708 5.538 -22.056 1.00 67.44 125 LEU A O 1
ATOM 915 N N . THR A 1 126 ? -6.002 6.319 -20.079 1.00 64.62 126 THR A N 1
ATOM 916 C CA . THR A 1 126 ? -4.917 7.123 -20.658 1.00 64.62 126 THR A CA 1
ATOM 917 C C . THR A 1 126 ? -3.857 6.240 -21.307 1.00 64.62 126 THR A C 1
ATOM 919 O O . THR A 1 126 ? -3.436 6.570 -22.409 1.00 64.62 126 THR A O 1
ATOM 922 N N . TYR A 1 127 ? -3.499 5.096 -20.708 1.00 62.88 127 TYR A N 1
ATOM 923 C CA . TYR A 1 127 ? -2.620 4.100 -21.336 1.00 62.88 127 TYR A CA 1
ATOM 924 C C . TYR A 1 127 ? -3.223 3.505 -22.620 1.00 62.88 127 TYR A C 1
ATOM 926 O O . TYR A 1 127 ? -2.543 3.360 -23.635 1.00 62.88 127 TYR A O 1
ATOM 934 N N . TRP A 1 128 ? -4.517 3.182 -22.612 1.00 67.88 128 TRP A N 1
ATOM 935 C CA . TRP A 1 128 ? -5.208 2.664 -23.794 1.00 67.88 128 TRP A CA 1
ATOM 936 C C . TRP A 1 128 ? -5.286 3.703 -24.912 1.00 67.88 128 TRP A C 1
ATOM 938 O O . TRP A 1 128 ? -4.946 3.409 -26.053 1.00 67.88 128 TRP A O 1
ATOM 948 N N . LEU A 1 129 ? -5.697 4.931 -24.587 1.00 69.06 129 LEU A N 1
ATOM 949 C CA . LEU A 1 129 ? -5.746 6.048 -25.528 1.00 69.06 129 LEU A CA 1
ATOM 950 C C . LEU A 1 129 ? -4.364 6.316 -26.113 1.00 69.06 129 LEU A C 1
ATOM 952 O O . LEU A 1 129 ? -4.228 6.483 -27.320 1.00 69.06 129 LEU A O 1
ATOM 956 N N . SER A 1 130 ? -3.331 6.306 -25.280 1.00 61.81 130 SER A N 1
ATOM 957 C CA . SER A 1 130 ? -1.976 6.563 -25.735 1.00 61.81 130 SER A CA 1
ATOM 958 C C . SER A 1 130 ? -1.395 5.425 -26.582 1.00 61.81 130 SER A C 1
ATOM 960 O O . SER A 1 130 ? -0.554 5.688 -27.431 1.00 61.81 130 SER A O 1
ATOM 962 N N . THR A 1 131 ? -1.885 4.193 -26.420 1.00 64.50 131 THR A N 1
ATOM 963 C CA . THR A 1 131 ? -1.558 3.046 -27.287 1.00 64.50 131 THR A CA 1
ATOM 964 C C . THR A 1 131 ? -2.317 3.080 -28.622 1.00 64.50 131 THR A C 1
ATOM 966 O O . THR A 1 131 ? -1.821 2.573 -29.619 1.00 64.50 131 THR A O 1
ATOM 969 N N . VAL A 1 132 ? -3.524 3.660 -28.660 1.00 70.69 132 VAL A N 1
ATOM 970 C CA . VAL A 1 132 ? -4.373 3.733 -29.868 1.00 70.69 132 VAL A CA 1
ATOM 971 C C . VAL A 1 132 ? -4.037 4.933 -30.758 1.00 70.69 132 VAL A C 1
ATOM 973 O O . VAL A 1 132 ? -4.189 4.851 -31.974 1.00 70.69 132 VAL A O 1
ATOM 976 N N . PHE A 1 133 ? -3.612 6.054 -30.170 1.00 62.84 133 PHE A N 1
ATOM 977 C CA . PHE A 1 133 ? -3.279 7.285 -30.897 1.00 62.84 133 PHE A CA 1
ATOM 978 C C . PHE A 1 133 ? -1.790 7.398 -31.279 1.00 62.84 133 PHE A C 1
ATOM 980 O O . PHE A 1 133 ? -1.338 8.491 -31.626 1.00 62.84 133 PHE A O 1
ATOM 987 N N . HIS A 1 134 ? -1.052 6.283 -31.243 1.00 47.34 134 HIS A N 1
ATOM 988 C CA . HIS A 1 134 ? 0.334 6.172 -31.697 1.00 47.34 134 HIS A CA 1
ATOM 989 C C . HIS A 1 134 ? 0.490 5.162 -32.833 1.00 47.34 134 HIS A C 1
ATOM 991 O O . HIS A 1 134 ? -0.176 4.104 -32.785 1.00 47.34 134 HIS A O 1
#

Foldseek 3Di:
DCVPQDPPDDDDDDDDLVVLLPPPLLVVLLVVLLVVLQVCQVVDPQQPDRCPLCSVLLSSQLSVLCVVVVSDNVSSNVNSSVVSVVVRVVQSVCQVVVVVVCVVVVNDDPDRDDNDRPPDPVSVVVSVVSVVVD